Protein AF-A0A8T4WXF8-F1 (afdb_monomer_lite)

pLDDT: mean 84.71, std 9.64, range [42.88, 94.25]

Foldseek 3Di:
DAAPPPRDDDPDDDVSHDLQVCCVPPKDKDFDAAQEWEAEPPQRWTDDPPDTHGPDPVVVVVVVSRVVRMDIDPSQPDKDKDWDWDPVDVFKIKIWMWMWGDDPPDIDIDIDIHIYGYHYDHDPVRVVVVVVPPDD

Radius of gyration: 21.13 Å; chains: 1; bounding box: 47×34×68 Å

Structure (mmCIF, N/CA/C/O backbone):
data_AF-A0A8T4WXF8-F1
#
_entry.id   AF-A0A8T4WXF8-F1
#
loop_
_atom_site.group_PDB
_atom_site.id
_atom_site.type_symbol
_atom_site.label_atom_id
_atom_site.label_alt_id
_atom_site.label_comp_id
_atom_site.label_asym_id
_atom_site.label_entity_id
_atom_site.label_seq_id
_atom_site.pdbx_PDB_ins_code
_atom_site.Cartn_x
_atom_site.Cartn_y
_atom_site.Cartn_z
_atom_site.occupancy
_atom_site.B_iso_or_equiv
_atom_site.auth_seq_id
_atom_site.auth_comp_id
_atom_site.auth_asym_id
_atom_site.auth_atom_id
_atom_site.pdbx_PDB_model_num
ATOM 1 N N . MET A 1 1 ? -16.802 18.106 21.296 1.00 89.00 1 MET A N 1
ATOM 2 C CA . MET A 1 1 ? -17.984 17.465 20.665 1.00 89.00 1 MET A CA 1
ATOM 3 C C . MET A 1 1 ? -17.995 15.991 21.052 1.00 89.00 1 MET A C 1
ATOM 5 O O . MET A 1 1 ? -16.945 15.497 21.427 1.00 89.00 1 MET A O 1
ATOM 9 N N . ILE A 1 2 ? -19.136 15.294 21.014 1.00 91.88 2 ILE A N 1
ATOM 10 C CA . ILE A 1 2 ? -19.238 13.904 21.504 1.00 91.88 2 ILE A CA 1
ATOM 11 C C . ILE A 1 2 ? -19.362 12.936 20.323 1.00 91.88 2 ILE A C 1
ATOM 13 O O . ILE A 1 2 ? -20.219 13.133 19.463 1.00 91.88 2 ILE A O 1
ATOM 17 N N . CYS A 1 3 ? -18.529 11.895 20.295 1.00 91.25 3 CYS A N 1
ATOM 18 C CA . CYS A 1 3 ? -18.601 10.816 19.308 1.00 91.25 3 CYS A CA 1
ATOM 19 C C . CYS A 1 3 ? -19.892 9.996 19.472 1.00 91.25 3 CYS A C 1
ATOM 21 O O . CYS A 1 3 ? -20.177 9.515 20.570 1.00 91.25 3 CYS A O 1
ATOM 23 N N . VAL A 1 4 ? -20.642 9.778 18.386 1.00 92.06 4 VAL A N 1
ATOM 24 C CA . VAL A 1 4 ? -21.903 9.004 18.423 1.00 92.06 4 VAL A CA 1
ATOM 25 C C . VAL A 1 4 ? -21.701 7.503 18.655 1.00 92.06 4 VAL A C 1
ATOM 27 O O . VAL A 1 4 ? -22.637 6.822 19.061 1.00 92.06 4 VAL A O 1
ATOM 30 N N . GLU A 1 5 ? -20.486 6.999 18.430 1.00 89.56 5 GLU A N 1
ATOM 31 C CA . GLU A 1 5 ? -20.163 5.572 18.526 1.00 89.56 5 GLU A CA 1
ATOM 32 C C . GLU A 1 5 ? -19.601 5.181 19.896 1.00 89.56 5 GLU A C 1
ATOM 34 O O . GLU A 1 5 ? -20.095 4.243 20.516 1.00 89.56 5 GLU A O 1
ATOM 39 N N . CYS A 1 6 ? -18.587 5.900 20.394 1.00 89.81 6 CYS A N 1
ATOM 40 C CA . CYS A 1 6 ? -17.936 5.584 21.672 1.00 89.81 6 CYS A CA 1
ATOM 41 C C . CYS A 1 6 ? -18.286 6.547 22.817 1.00 89.81 6 CYS A C 1
ATOM 43 O O . CYS A 1 6 ? -17.964 6.262 23.968 1.00 89.81 6 CYS A O 1
ATOM 45 N N . GLY A 1 7 ? -18.924 7.689 22.532 1.00 88.75 7 GLY A N 1
ATOM 46 C CA . GLY A 1 7 ? -19.269 8.695 23.542 1.00 88.75 7 GLY A CA 1
ATOM 47 C C . GLY A 1 7 ? -18.097 9.550 24.040 1.00 88.75 7 GLY A C 1
ATOM 48 O O . GLY A 1 7 ? -18.288 10.339 24.963 1.00 88.75 7 GLY A O 1
ATOM 49 N N . ALA A 1 8 ? -16.902 9.423 23.452 1.00 88.94 8 ALA A N 1
ATOM 50 C CA . ALA A 1 8 ? -15.746 10.241 23.815 1.00 88.94 8 ALA A CA 1
ATOM 51 C C . ALA A 1 8 ? -15.959 11.721 23.457 1.00 88.94 8 ALA A C 1
ATOM 53 O O . ALA A 1 8 ? -16.518 12.041 22.402 1.00 88.94 8 ALA A O 1
ATOM 54 N N . GLU A 1 9 ? -15.485 12.619 24.323 1.00 91.25 9 GLU A N 1
ATOM 55 C CA . GLU A 1 9 ? -15.438 14.054 24.049 1.00 91.25 9 GLU A CA 1
ATOM 56 C C . GLU A 1 9 ? -14.133 14.397 23.321 1.00 91.25 9 GLU A C 1
ATOM 58 O O . GLU A 1 9 ? -13.048 14.218 23.864 1.00 91.25 9 GLU A O 1
ATOM 63 N N . VAL A 1 10 ? -14.252 14.869 22.081 1.00 88.00 10 VAL A N 1
ATOM 64 C CA . VAL A 1 10 ? -13.131 15.165 21.179 1.00 88.00 10 VAL A CA 1
ATOM 65 C C . VAL A 1 10 ? -13.273 16.548 20.545 1.00 88.00 10 VAL A C 1
ATOM 67 O O . VAL A 1 10 ? -14.381 17.091 20.436 1.00 88.00 10 VAL A O 1
ATOM 70 N N . GLU A 1 11 ? -12.152 17.129 20.127 1.00 85.88 11 GLU A N 1
ATOM 71 C CA . GLU A 1 11 ? -12.108 18.456 19.500 1.00 85.88 11 GLU A CA 1
ATOM 72 C C . GLU A 1 11 ? -12.674 18.445 18.074 1.00 85.88 11 GLU A C 1
ATOM 74 O O . GLU A 1 11 ? -13.340 19.400 17.681 1.00 85.88 11 GLU A O 1
ATOM 79 N N . GLU A 1 12 ? -12.503 17.339 17.344 1.00 84.31 12 GLU A N 1
ATOM 80 C CA . GLU A 1 12 ? -12.920 17.180 15.948 1.00 84.31 12 GLU A CA 1
ATOM 81 C C . GLU A 1 12 ? -13.714 15.883 15.744 1.00 84.31 12 GLU A C 1
ATOM 83 O O . GLU A 1 12 ? -13.405 14.839 16.322 1.00 84.31 12 GLU A O 1
ATOM 88 N N . LEU A 1 13 ? -14.759 15.954 14.916 1.00 85.75 13 LEU A N 1
ATOM 89 C CA . LEU A 1 13 ? -15.575 14.806 14.524 1.00 85.75 13 LEU A CA 1
ATOM 90 C C . LEU A 1 13 ? -15.646 14.719 13.003 1.00 85.75 13 LEU A C 1
ATOM 92 O O . LEU A 1 13 ? -15.950 15.711 12.339 1.00 85.75 13 LEU A O 1
ATOM 96 N N . THR A 1 14 ? -15.493 13.509 12.476 1.00 82.88 14 THR A N 1
ATOM 97 C CA . THR A 1 14 ? -15.733 13.197 11.066 1.00 82.88 14 THR A CA 1
ATOM 98 C C . THR A 1 14 ? -16.977 12.334 10.974 1.00 82.88 14 THR A C 1
ATOM 100 O O . THR A 1 14 ? -17.027 11.248 11.545 1.00 82.88 14 THR A O 1
ATOM 103 N N . ASP A 1 15 ? -18.009 12.825 10.283 1.00 84.81 15 ASP A N 1
ATOM 104 C CA . ASP A 1 15 ? -19.295 12.123 10.151 1.00 84.81 15 ASP A CA 1
ATOM 105 C C . ASP A 1 15 ? -19.937 11.765 11.515 1.00 84.81 15 ASP A C 1
ATOM 107 O O . ASP A 1 15 ? -20.553 10.720 11.693 1.00 84.81 15 ASP A O 1
ATOM 111 N N . GLY A 1 16 ? -19.745 12.626 12.523 1.00 87.12 16 GLY A N 1
ATOM 112 C CA . GLY A 1 16 ? -20.236 12.406 13.891 1.00 87.12 16 GLY A CA 1
ATOM 113 C C . GLY A 1 16 ? -19.411 11.418 14.730 1.00 87.12 16 GLY A C 1
ATOM 114 O O . GLY A 1 16 ? -19.757 11.168 15.885 1.00 87.12 16 GLY A O 1
ATOM 115 N N . MET A 1 17 ? -18.313 10.882 14.195 1.00 88.12 17 MET A N 1
ATOM 116 C CA . MET A 1 17 ? -17.420 9.940 14.872 1.00 88.12 17 MET A CA 1
ATOM 117 C C . MET A 1 17 ? -16.085 10.587 15.232 1.00 88.12 17 MET A C 1
ATOM 119 O O . MET A 1 17 ? -15.589 11.452 14.511 1.00 88.12 17 MET A O 1
ATOM 123 N N . CYS A 1 18 ? -15.482 10.152 16.341 1.00 88.38 18 CYS A N 1
ATOM 124 C CA . CYS A 1 18 ? -14.070 10.426 16.580 1.00 88.38 18 CYS A CA 1
ATOM 125 C C . CYS A 1 18 ? -13.221 9.685 15.540 1.00 88.38 18 CYS A C 1
ATOM 127 O O . CYS A 1 18 ? -13.667 8.713 14.919 1.00 88.38 18 CYS A O 1
ATOM 129 N N . ARG A 1 19 ? -11.975 10.132 15.388 1.00 83.88 19 ARG A N 1
ATOM 130 C CA . ARG A 1 19 ? -10.999 9.562 14.459 1.00 83.88 19 ARG A CA 1
ATOM 131 C C . ARG A 1 19 ? -10.893 8.038 14.565 1.00 83.88 19 ARG A C 1
ATOM 133 O O . ARG A 1 19 ? -10.934 7.356 13.549 1.00 83.88 19 ARG A O 1
ATOM 140 N N . GLU A 1 20 ? -10.827 7.504 15.780 1.00 84.62 20 GLU A N 1
ATOM 141 C CA . GLU A 1 20 ? -10.677 6.065 16.017 1.00 84.62 20 GLU A CA 1
ATOM 142 C C . GLU A 1 20 ? -11.882 5.250 15.541 1.00 84.62 20 GLU A C 1
ATOM 144 O O . GLU A 1 20 ? -11.726 4.291 14.785 1.00 84.62 20 GLU A O 1
ATOM 149 N N . CYS A 1 21 ? -13.097 5.662 15.921 1.00 85.56 21 CYS A N 1
ATOM 150 C CA . CYS A 1 21 ? -14.320 4.994 15.479 1.00 85.56 21 CYS A CA 1
ATOM 151 C C . CYS A 1 21 ? -14.507 5.104 13.964 1.00 85.56 21 CYS A C 1
ATOM 153 O O . CYS A 1 21 ? -14.990 4.160 13.337 1.00 85.56 21 CYS A O 1
ATOM 155 N N . TYR A 1 22 ? -14.106 6.232 13.370 1.00 86.94 22 TYR A N 1
ATOM 156 C CA . TYR A 1 22 ? -14.123 6.387 11.922 1.00 86.94 22 TYR A CA 1
ATOM 157 C C . TYR A 1 22 ? -13.148 5.415 11.258 1.00 86.94 22 TYR A C 1
ATOM 159 O O . TYR A 1 22 ? -13.551 4.711 10.338 1.00 86.94 22 TYR A O 1
ATOM 167 N N . ILE A 1 23 ? -11.903 5.319 11.737 1.00 85.12 23 ILE A N 1
ATOM 168 C CA . ILE A 1 23 ? -10.910 4.393 11.175 1.00 85.12 23 ILE A CA 1
ATOM 169 C C . ILE A 1 23 ? -11.419 2.955 11.251 1.00 85.12 23 ILE A C 1
ATOM 171 O O . ILE A 1 23 ? -11.438 2.248 10.249 1.00 85.12 23 ILE A O 1
ATOM 175 N N . GLN A 1 24 ? -11.941 2.553 12.406 1.00 83.75 24 GLN A N 1
ATOM 176 C CA . GLN A 1 24 ? -12.447 1.200 12.609 1.00 83.75 24 GLN A CA 1
ATOM 177 C C . GLN A 1 24 ? -13.630 0.840 11.696 1.00 83.75 24 GLN A C 1
ATOM 179 O O . GLN A 1 24 ? -13.745 -0.305 11.262 1.00 83.75 24 GLN A O 1
ATOM 184 N N . LYS A 1 25 ? -14.543 1.784 11.436 1.00 82.69 25 LYS A N 1
ATOM 185 C CA . LYS A 1 25 ? -15.803 1.493 10.727 1.00 82.69 25 LYS A CA 1
ATOM 186 C C . LYS A 1 25 ? -15.825 1.898 9.263 1.00 82.69 25 LYS A C 1
ATOM 188 O O . LYS A 1 25 ? -16.622 1.351 8.503 1.00 82.69 25 LYS A O 1
ATOM 193 N N . LYS A 1 26 ? -15.050 2.912 8.898 1.00 81.06 26 LYS A N 1
ATOM 194 C CA . LYS A 1 26 ? -15.168 3.628 7.626 1.00 81.06 26 LYS A CA 1
ATOM 195 C C . LYS A 1 26 ? -13.838 3.902 6.944 1.00 81.06 26 LYS A C 1
ATOM 197 O O . LYS A 1 26 ? -13.888 4.340 5.798 1.00 81.06 26 LYS A O 1
ATOM 202 N N . ALA A 1 27 ? -12.687 3.676 7.588 1.00 83.06 27 ALA A N 1
ATOM 203 C CA . ALA A 1 27 ? -11.447 3.812 6.846 1.00 83.06 27 ALA A CA 1
ATOM 204 C C . ALA A 1 27 ? -11.347 2.721 5.788 1.00 83.06 27 ALA A C 1
ATOM 206 O O . ALA A 1 27 ? -11.554 1.527 6.032 1.00 83.06 27 ALA A O 1
ATOM 207 N N . ASP A 1 28 ? -11.028 3.203 4.603 1.00 84.62 28 ASP A N 1
ATOM 208 C CA . ASP A 1 28 ? -10.843 2.412 3.414 1.00 84.62 28 ASP A CA 1
ATOM 209 C C . ASP A 1 28 ? -9.536 2.839 2.756 1.00 84.62 28 ASP A C 1
ATOM 211 O O . ASP A 1 28 ? -9.080 3.983 2.920 1.00 84.62 28 ASP A O 1
ATOM 215 N N . VAL A 1 29 ? -8.932 1.880 2.072 1.00 90.31 29 VAL A N 1
ATOM 216 C CA . VAL A 1 29 ? -7.701 2.036 1.314 1.00 90.31 29 VAL A CA 1
ATOM 217 C C . VAL A 1 29 ? -7.923 1.367 -0.028 1.00 90.31 29 VAL A C 1
ATOM 219 O O . VAL A 1 29 ? -8.461 0.265 -0.093 1.00 90.31 29 VAL A O 1
ATOM 222 N N . ASP A 1 30 ? -7.515 2.056 -1.078 1.00 91.06 30 ASP A N 1
ATOM 223 C CA . ASP A 1 30 ? -7.588 1.580 -2.449 1.00 91.06 30 ASP A CA 1
ATOM 224 C C . ASP A 1 30 ? -6.214 1.742 -3.098 1.00 91.06 30 ASP A C 1
ATOM 226 O O . ASP A 1 30 ? -5.415 2.594 -2.689 1.00 91.06 30 ASP A O 1
ATOM 230 N N . ILE A 1 31 ? -5.928 0.915 -4.094 1.00 93.56 31 ILE A N 1
ATOM 231 C CA . ILE A 1 31 ? -4.667 0.942 -4.828 1.00 93.56 31 ILE A CA 1
ATOM 232 C C . ILE A 1 31 ? -4.950 1.012 -6.320 1.00 93.56 31 ILE A C 1
ATOM 234 O O . ILE A 1 31 ? -5.837 0.325 -6.825 1.00 93.56 31 ILE A O 1
ATOM 238 N N . GLU A 1 32 ? -4.165 1.815 -7.037 1.00 91.75 32 GLU A N 1
ATOM 239 C CA . GLU A 1 32 ? -4.205 1.799 -8.496 1.00 91.75 32 GLU A CA 1
ATOM 240 C C . GLU A 1 32 ? -3.920 0.380 -9.026 1.00 91.75 32 GLU A C 1
ATOM 242 O O . GLU A 1 32 ? -2.928 -0.254 -8.662 1.00 91.75 32 GLU A O 1
ATOM 247 N N . ASP A 1 33 ? -4.792 -0.117 -9.904 1.00 91.25 33 ASP A N 1
ATOM 248 C CA . ASP A 1 33 ? -4.614 -1.382 -10.614 1.00 91.25 33 ASP A CA 1
ATOM 249 C C . ASP A 1 33 ? -4.987 -1.214 -12.101 1.00 91.25 33 ASP A C 1
ATOM 251 O O . ASP A 1 33 ? -6.115 -0.813 -12.416 1.00 91.25 33 ASP A O 1
ATOM 255 N N . PRO A 1 34 ? -4.075 -1.513 -13.046 1.00 91.06 34 PRO A N 1
ATOM 256 C CA . PRO A 1 34 ? -2.683 -1.928 -12.846 1.00 91.06 34 PRO A CA 1
ATOM 257 C C . PRO A 1 34 ?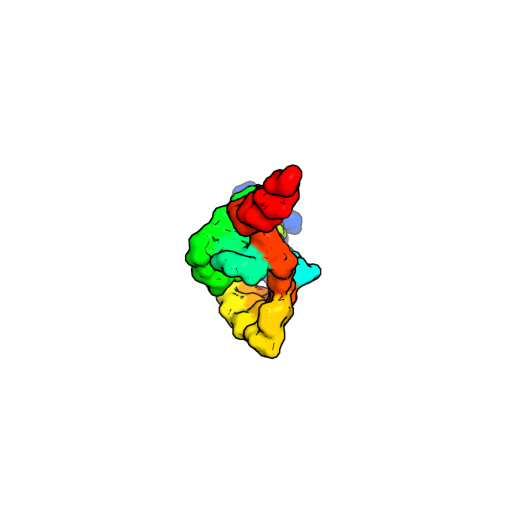 -1.715 -0.743 -12.668 1.00 91.06 34 PRO A C 1
ATOM 259 O O . PRO A 1 34 ? -1.877 0.302 -13.300 1.00 91.06 34 PRO A O 1
ATOM 262 N N . ILE A 1 35 ? -0.628 -0.953 -11.922 1.00 92.00 35 ILE A N 1
ATOM 263 C CA . ILE A 1 35 ? 0.476 0.013 -11.795 1.00 92.00 35 ILE A CA 1
ATOM 264 C C . ILE A 1 35 ? 1.432 -0.140 -12.980 1.00 92.00 35 ILE A C 1
ATOM 266 O O . ILE A 1 35 ? 1.996 -1.209 -13.222 1.00 92.00 35 ILE A O 1
ATOM 270 N N . GLU A 1 36 ? 1.684 0.941 -13.718 1.00 91.00 36 GLU A N 1
ATOM 271 C CA . GLU A 1 36 ? 2.542 0.898 -14.906 1.00 91.00 36 GLU A CA 1
ATOM 272 C C . GLU A 1 36 ? 3.949 1.455 -14.641 1.00 91.00 36 GLU A C 1
ATOM 274 O O . GLU A 1 36 ? 4.136 2.626 -14.302 1.00 91.00 36 GLU A O 1
ATOM 279 N N . ILE A 1 37 ? 4.978 0.637 -14.884 1.00 89.19 37 ILE A N 1
ATOM 280 C CA . ILE A 1 37 ? 6.383 1.034 -14.722 1.00 89.19 37 ILE A CA 1
ATOM 281 C C . ILE A 1 37 ? 7.092 0.987 -16.070 1.00 89.19 37 ILE A C 1
ATOM 283 O O . ILE A 1 37 ? 7.213 -0.059 -16.704 1.00 89.19 37 ILE A O 1
ATOM 287 N N . GLU A 1 38 ? 7.621 2.129 -16.505 1.00 89.44 38 GLU A N 1
ATOM 288 C CA . GLU A 1 38 ? 8.396 2.210 -17.740 1.00 89.44 38 GLU A CA 1
ATOM 289 C C . GLU A 1 38 ? 9.886 1.935 -17.510 1.00 89.44 38 GLU A C 1
ATOM 291 O O . GLU A 1 38 ? 10.568 2.673 -16.797 1.00 89.44 38 GLU A O 1
ATOM 296 N N . ILE A 1 39 ? 10.414 0.918 -18.188 1.00 89.31 39 ILE A N 1
ATOM 297 C CA . ILE A 1 39 ? 11.817 0.509 -18.144 1.00 89.31 39 ILE A CA 1
ATOM 298 C C . ILE A 1 39 ? 12.482 0.608 -19.520 1.00 89.31 39 ILE A C 1
ATOM 300 O O . ILE A 1 39 ? 11.940 0.216 -20.556 1.00 89.31 39 ILE A O 1
ATOM 304 N N . CYS A 1 40 ? 13.716 1.105 -19.534 1.00 88.12 40 CYS A N 1
ATOM 305 C CA . CYS A 1 40 ? 14.537 1.192 -20.724 1.00 88.12 40 CYS A CA 1
ATOM 306 C C . CYS A 1 40 ? 15.013 -0.201 -21.142 1.00 88.12 40 CYS A C 1
ATOM 308 O O . CYS A 1 40 ? 15.821 -0.828 -20.458 1.00 88.12 40 CYS A O 1
ATOM 310 N N . SER A 1 41 ? 14.612 -0.637 -22.332 1.00 84.75 41 SER A N 1
ATOM 311 C CA . SER A 1 41 ? 14.969 -1.959 -22.876 1.00 84.75 41 SER A CA 1
ATOM 312 C C . SER A 1 41 ? 16.468 -2.146 -23.139 1.00 84.75 41 SER A C 1
ATOM 314 O O . SER A 1 41 ? 16.921 -3.269 -23.338 1.00 84.75 41 SER A O 1
ATOM 316 N N . ARG A 1 42 ? 17.232 -1.047 -23.207 1.00 84.25 42 ARG A N 1
ATOM 317 C CA . ARG A 1 42 ? 18.660 -1.041 -23.561 1.00 84.25 42 ARG A CA 1
ATOM 318 C C . ARG A 1 42 ? 19.579 -1.027 -22.340 1.00 84.25 42 ARG A C 1
ATOM 320 O O . ARG A 1 42 ? 20.578 -1.733 -22.338 1.00 84.25 42 ARG A O 1
ATOM 327 N N . CYS A 1 43 ? 19.282 -0.191 -21.346 1.00 84.62 43 CYS A N 1
ATOM 328 C CA . CYS A 1 43 ? 20.165 0.042 -20.196 1.00 84.62 43 CYS A CA 1
ATOM 329 C C . CYS A 1 43 ? 19.519 -0.264 -18.840 1.00 84.62 43 CYS A C 1
ATOM 331 O O . CYS A 1 43 ? 20.187 -0.121 -17.821 1.00 84.62 43 CYS A O 1
ATOM 333 N N . GLY A 1 44 ? 18.237 -0.645 -18.812 1.00 82.50 44 GLY A N 1
ATOM 334 C CA . GLY A 1 44 ? 17.515 -0.955 -17.577 1.00 82.50 44 GLY A CA 1
ATOM 335 C C . GLY A 1 44 ? 17.152 0.262 -16.722 1.00 82.50 44 GLY A C 1
ATOM 336 O O . GLY A 1 44 ? 16.689 0.092 -15.603 1.00 82.50 44 GLY A O 1
ATOM 337 N N . SER A 1 45 ? 17.355 1.492 -17.211 1.00 87.69 45 SER A N 1
ATOM 338 C CA . SER A 1 45 ? 16.902 2.695 -16.498 1.00 87.69 45 SER A CA 1
ATOM 339 C C . SER A 1 45 ? 15.383 2.702 -16.364 1.00 87.69 45 SER A C 1
ATOM 341 O O . SER A 1 45 ? 14.703 2.357 -17.325 1.00 87.69 45 SER A O 1
ATOM 343 N N . VAL A 1 46 ? 14.849 3.159 -15.237 1.00 88.12 46 VAL A N 1
ATOM 344 C CA . VAL A 1 46 ? 13.397 3.220 -15.000 1.00 88.12 46 VAL A CA 1
ATOM 345 C C . VAL A 1 46 ? 12.926 4.668 -14.975 1.00 88.12 46 VAL A C 1
ATOM 347 O O . VAL A 1 46 ? 13.652 5.563 -14.529 1.00 88.12 46 VAL A O 1
ATOM 350 N N . ARG A 1 47 ? 11.721 4.920 -15.483 1.00 86.19 47 ARG A N 1
ATOM 351 C CA . ARG A 1 47 ? 11.120 6.251 -15.516 1.00 86.19 47 ARG A CA 1
ATOM 352 C C . ARG A 1 47 ? 10.456 6.582 -14.174 1.00 86.19 47 ARG A C 1
ATOM 354 O O . ARG A 1 47 ? 9.552 5.876 -13.725 1.00 86.19 47 ARG A O 1
ATOM 361 N N . LYS A 1 48 ? 10.858 7.698 -13.563 1.00 83.62 48 LYS A N 1
ATOM 362 C CA . LYS A 1 48 ? 10.187 8.324 -12.411 1.00 83.62 48 LYS A CA 1
ATOM 363 C C . LYS A 1 48 ? 9.755 9.739 -12.792 1.00 83.62 48 LYS A C 1
ATOM 365 O O . LYS A 1 48 ? 10.587 10.636 -12.934 1.00 83.62 48 LYS A O 1
ATOM 370 N N . GLY A 1 49 ? 8.454 9.912 -13.033 1.00 82.44 49 GLY A N 1
ATOM 371 C CA . GLY A 1 49 ? 7.886 11.133 -13.611 1.00 82.44 49 GLY A CA 1
ATOM 372 C C . GLY A 1 49 ? 8.511 11.470 -14.971 1.00 82.44 49 GLY A C 1
ATOM 373 O O . GLY A 1 49 ? 8.418 10.707 -15.936 1.00 82.44 49 GLY A O 1
ATOM 374 N N . GLU A 1 50 ? 9.186 12.615 -15.050 1.00 80.38 50 GLU A N 1
ATOM 375 C CA . GLU A 1 50 ? 9.887 13.075 -16.259 1.00 80.38 50 GLU A CA 1
ATOM 376 C C . GLU A 1 50 ? 11.356 12.624 -16.329 1.00 80.38 50 GLU A C 1
ATOM 378 O O . GLU A 1 50 ? 12.027 12.823 -17.345 1.00 80.38 50 GLU A O 1
ATOM 383 N N . LYS A 1 51 ? 11.883 12.024 -15.257 1.00 84.31 51 LYS A N 1
ATOM 384 C CA . LYS A 1 51 ? 13.297 11.654 -15.139 1.00 84.31 51 LYS A CA 1
ATOM 385 C C . LYS A 1 51 ? 13.504 10.155 -15.337 1.00 84.31 51 LYS A C 1
ATOM 387 O O . LYS A 1 51 ? 12.628 9.338 -15.070 1.00 84.31 51 LYS A O 1
ATOM 392 N N . TRP A 1 52 ? 14.710 9.805 -15.773 1.00 88.38 52 TRP A N 1
ATOM 393 C CA . TRP A 1 52 ? 15.178 8.428 -15.887 1.00 88.38 52 TRP A CA 1
ATOM 394 C C . TRP A 1 52 ? 16.210 8.157 -14.801 1.00 88.38 52 TRP A C 1
ATOM 396 O O . TRP A 1 52 ? 17.217 8.859 -14.726 1.00 88.38 52 TRP A O 1
ATOM 406 N N . ILE A 1 53 ? 15.959 7.148 -13.974 1.00 86.31 53 ILE A N 1
ATOM 407 C CA . ILE A 1 53 ? 16.885 6.702 -12.933 1.00 86.31 53 ILE A CA 1
ATOM 408 C C . ILE A 1 53 ? 17.722 5.565 -13.511 1.00 86.31 53 ILE A C 1
ATOM 410 O O . ILE A 1 53 ? 17.182 4.595 -14.041 1.00 86.31 53 ILE A O 1
ATOM 414 N N . GLU A 1 54 ? 19.044 5.700 -13.469 1.00 82.75 54 GLU A N 1
ATOM 415 C CA . GLU A 1 54 ? 19.977 4.704 -13.998 1.00 82.75 54 GLU A CA 1
ATOM 416 C C . GLU A 1 54 ? 20.298 3.642 -12.944 1.00 82.75 54 GLU A C 1
ATOM 418 O O . GLU A 1 54 ? 20.719 3.981 -11.842 1.00 82.75 54 GLU A O 1
ATOM 423 N N . ARG A 1 55 ? 20.154 2.359 -13.311 1.00 73.44 55 ARG A N 1
ATOM 424 C CA . ARG A 1 55 ? 20.395 1.199 -12.430 1.00 73.44 55 ARG A CA 1
ATOM 425 C C . ARG A 1 55 ? 19.675 1.295 -11.069 1.00 73.44 55 ARG A C 1
ATOM 427 O O . ARG A 1 55 ? 20.338 1.183 -10.038 1.00 73.44 55 ARG A O 1
ATOM 434 N N . PRO A 1 56 ? 18.352 1.534 -11.047 1.00 79.31 56 PRO A N 1
ATOM 435 C CA . PRO A 1 56 ? 17.610 1.476 -9.799 1.00 79.31 56 PRO A CA 1
ATOM 436 C C . PRO A 1 56 ? 17.551 0.034 -9.291 1.00 79.31 56 PRO A C 1
ATOM 438 O O . PRO A 1 56 ? 17.597 -0.916 -10.077 1.00 79.31 56 PRO A O 1
ATOM 441 N N . ASP A 1 57 ? 17.411 -0.108 -7.979 1.00 85.81 57 ASP A N 1
ATOM 442 C CA . ASP A 1 57 ? 16.920 -1.348 -7.399 1.00 85.81 57 ASP A CA 1
ATOM 443 C C . ASP A 1 57 ? 15.436 -1.486 -7.772 1.00 85.81 57 ASP A C 1
ATOM 445 O O . ASP A 1 57 ? 14.629 -0.604 -7.464 1.00 85.81 57 ASP A O 1
ATOM 449 N N . LEU A 1 58 ? 15.099 -2.527 -8.540 1.00 80.88 58 LEU A N 1
ATOM 450 C CA . LEU A 1 58 ? 13.758 -2.676 -9.106 1.00 80.88 58 LEU A CA 1
ATOM 451 C C . LEU A 1 58 ? 12.718 -2.883 -8.002 1.00 80.88 58 LEU A C 1
ATOM 453 O O . LEU A 1 58 ? 11.644 -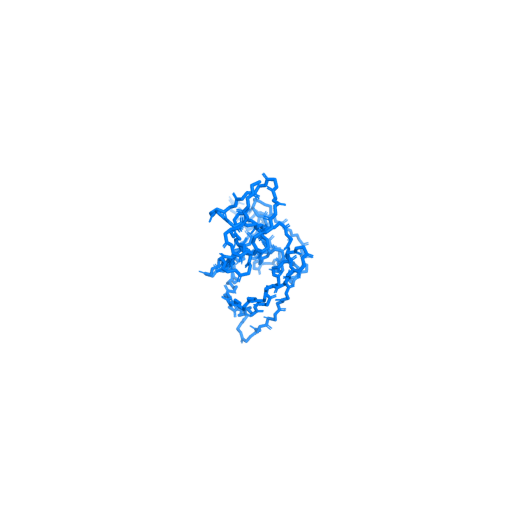2.298 -8.086 1.00 80.88 58 LEU A O 1
ATOM 457 N N . GLN A 1 59 ? 13.054 -3.648 -6.960 1.00 83.94 59 GLN A N 1
ATOM 458 C CA . GLN A 1 59 ? 12.152 -3.902 -5.838 1.00 83.94 59 GLN A CA 1
ATOM 459 C C . GLN A 1 59 ? 11.871 -2.620 -5.061 1.00 83.94 59 GLN A C 1
ATOM 461 O O . GLN A 1 59 ? 10.709 -2.291 -4.838 1.00 83.94 59 GLN A O 1
ATOM 466 N N . LEU A 1 60 ? 12.907 -1.842 -4.734 1.00 86.69 60 LEU A N 1
ATOM 467 C CA . LEU A 1 60 ? 12.720 -0.558 -4.052 1.00 86.69 60 LEU A CA 1
ATOM 468 C C . LEU A 1 60 ? 11.858 0.413 -4.867 1.00 86.69 60 LEU A C 1
ATOM 470 O O . LEU A 1 60 ? 11.049 1.149 -4.310 1.00 86.69 60 LEU A O 1
ATOM 474 N N . LEU A 1 61 ? 12.020 0.415 -6.191 1.00 86.69 61 LEU A N 1
ATOM 475 C CA . LEU A 1 61 ? 11.204 1.251 -7.060 1.00 86.69 61 LEU A CA 1
ATOM 476 C C . LEU A 1 61 ? 9.754 0.761 -7.130 1.00 86.69 61 LEU A C 1
ATOM 478 O O . LEU A 1 61 ? 8.855 1.591 -7.122 1.00 86.69 61 LEU A O 1
ATOM 482 N N . MET A 1 62 ? 9.513 -0.550 -7.189 1.00 87.62 62 MET A N 1
ATOM 483 C CA . MET A 1 62 ? 8.154 -1.102 -7.137 1.00 87.62 62 MET A CA 1
ATOM 484 C C . MET A 1 62 ? 7.460 -0.743 -5.820 1.00 87.62 62 MET A C 1
ATOM 486 O O . MET A 1 62 ? 6.311 -0.322 -5.856 1.00 87.62 62 MET A O 1
ATOM 490 N N . LEU A 1 63 ? 8.173 -0.815 -4.691 1.00 90.12 63 LEU A N 1
ATOM 491 C CA . LEU A 1 63 ? 7.673 -0.388 -3.378 1.00 90.12 63 LEU A CA 1
ATOM 492 C C . LEU A 1 63 ? 7.279 1.093 -3.360 1.00 90.12 63 LEU A C 1
ATOM 494 O O . LEU A 1 63 ? 6.167 1.423 -2.972 1.00 90.12 63 LEU A O 1
ATOM 498 N N . ASP A 1 64 ? 8.163 1.972 -3.836 1.00 89.06 64 ASP A N 1
ATOM 499 C CA . ASP A 1 64 ? 7.900 3.415 -3.954 1.00 89.06 64 ASP A CA 1
ATOM 500 C C . ASP A 1 64 ? 6.695 3.706 -4.863 1.00 89.06 64 ASP A C 1
ATOM 502 O O . ASP A 1 64 ? 5.909 4.605 -4.585 1.00 89.06 64 ASP A O 1
ATOM 506 N N . ARG A 1 65 ? 6.515 2.925 -5.936 1.00 89.62 65 ARG A N 1
ATOM 507 C CA . ARG A 1 65 ? 5.363 3.064 -6.837 1.00 89.62 65 ARG A CA 1
ATOM 508 C C . ARG A 1 65 ? 4.065 2.571 -6.237 1.00 89.62 65 ARG A C 1
ATOM 510 O O . ARG A 1 65 ? 3.046 3.216 -6.443 1.00 89.62 65 ARG A O 1
ATOM 517 N N . ILE A 1 66 ? 4.108 1.463 -5.515 1.00 91.56 66 ILE A N 1
ATOM 518 C CA . ILE A 1 66 ? 2.976 0.972 -4.741 1.00 91.56 66 ILE A CA 1
ATOM 519 C C . ILE A 1 66 ? 2.551 2.026 -3.722 1.00 91.56 66 ILE A C 1
ATOM 521 O O . ILE A 1 66 ? 1.380 2.378 -3.684 1.00 91.56 66 ILE A O 1
ATOM 525 N N . GLU A 1 67 ? 3.499 2.565 -2.953 1.00 91.31 67 GLU A N 1
ATOM 526 C CA . GLU A 1 67 ? 3.218 3.566 -1.922 1.00 91.31 67 GLU A CA 1
ATOM 527 C C . GLU A 1 67 ? 2.558 4.820 -2.514 1.00 91.31 67 GLU A C 1
ATOM 529 O O . GLU A 1 67 ? 1.543 5.277 -1.999 1.00 91.31 67 GLU A O 1
ATOM 534 N N . ASP A 1 68 ? 3.076 5.327 -3.638 1.00 90.06 68 ASP A N 1
ATOM 535 C CA . ASP A 1 68 ? 2.516 6.480 -4.368 1.00 90.06 68 ASP A CA 1
ATOM 536 C C . ASP A 1 68 ? 1.138 6.189 -4.996 1.00 90.06 68 ASP A C 1
ATOM 538 O O . ASP A 1 68 ? 0.367 7.111 -5.257 1.00 90.06 68 ASP A O 1
ATOM 542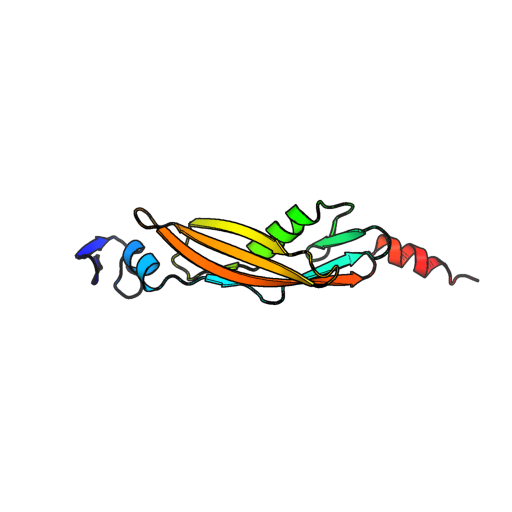 N N . SER A 1 69 ? 0.819 4.910 -5.226 1.00 91.31 69 SER A N 1
ATOM 543 C CA . SER A 1 69 ? -0.450 4.455 -5.813 1.00 91.31 69 SER A CA 1
ATOM 544 C C . SER A 1 69 ? -1.531 4.162 -4.771 1.00 91.31 69 SER A C 1
ATOM 546 O O . SER A 1 69 ? -2.681 3.919 -5.143 1.00 91.31 69 SER A O 1
ATOM 548 N N . LEU A 1 70 ? -1.182 4.151 -3.480 1.00 91.81 70 LEU A N 1
ATOM 549 C CA . LEU A 1 70 ? -2.137 3.956 -2.397 1.00 91.81 70 LEU A CA 1
ATOM 550 C C . LEU A 1 70 ? -2.932 5.238 -2.157 1.00 91.81 70 LEU A C 1
ATOM 552 O O . LEU A 1 70 ? -2.387 6.334 -2.012 1.00 91.81 70 LEU A O 1
ATOM 556 N N . SER A 1 71 ? -4.246 5.086 -2.054 1.00 89.94 71 SER A N 1
ATOM 557 C CA . SER A 1 71 ? -5.165 6.169 -1.740 1.00 89.94 71 SER A CA 1
ATOM 558 C C . SER A 1 71 ? -5.985 5.823 -0.502 1.00 89.94 71 SER A C 1
ATOM 560 O O . SER A 1 71 ? -6.524 4.727 -0.366 1.00 89.94 71 SER A O 1
ATOM 562 N N . PHE A 1 72 ? -6.055 6.769 0.434 1.00 87.81 72 PHE A N 1
ATOM 563 C CA . PHE A 1 72 ? -6.677 6.572 1.740 1.00 87.81 72 PHE A CA 1
ATOM 564 C C . PHE A 1 72 ? -7.843 7.538 1.943 1.00 87.81 72 PHE A C 1
ATOM 566 O O . PHE A 1 72 ? -7.824 8.680 1.474 1.00 87.81 72 PHE A O 1
ATOM 573 N N . SER A 1 73 ? -8.842 7.116 2.720 1.00 79.75 73 SER A N 1
ATOM 574 C CA . SER A 1 73 ? -9.846 8.047 3.254 1.00 79.75 73 SER A CA 1
ATOM 575 C C . SER A 1 73 ? -9.182 9.145 4.110 1.00 79.75 73 SER A C 1
ATOM 577 O O . SER A 1 73 ? -8.228 8.872 4.837 1.00 79.75 73 SER A O 1
ATOM 579 N N . SER A 1 74 ? -9.703 10.379 4.073 1.00 69.50 74 SER A N 1
ATOM 580 C CA . SER A 1 74 ? -9.061 11.605 4.608 1.00 69.50 74 SER A CA 1
ATOM 581 C C . SER A 1 74 ? -8.734 11.632 6.112 1.00 69.50 74 SER A C 1
ATOM 583 O O . SER A 1 74 ? -8.266 12.647 6.611 1.00 69.50 74 SER A O 1
ATOM 585 N N . VAL A 1 75 ? -9.029 10.567 6.852 1.00 72.44 75 VAL A N 1
ATOM 586 C CA . VAL A 1 75 ? -8.869 10.472 8.312 1.00 72.44 75 VAL A CA 1
ATOM 587 C C . VAL A 1 75 ? -7.643 9.626 8.702 1.00 72.44 75 VAL A C 1
ATOM 589 O O . VAL A 1 75 ? -7.180 9.674 9.850 1.00 72.44 75 VAL A O 1
ATOM 592 N N . VAL A 1 76 ? -7.100 8.861 7.749 1.00 78.19 76 VAL A N 1
ATOM 593 C CA . VAL A 1 76 ? -5.891 8.051 7.925 1.00 78.19 76 VAL A CA 1
ATOM 594 C C . VAL A 1 76 ? -4.671 8.949 7.735 1.00 78.19 76 VAL A C 1
ATOM 596 O O . VAL A 1 76 ? -4.458 9.484 6.655 1.00 78.19 76 VAL A O 1
ATOM 599 N N . ASP A 1 77 ? -3.871 9.097 8.790 1.00 71.69 77 ASP A N 1
ATOM 600 C CA . ASP A 1 77 ? -2.649 9.929 8.773 1.00 71.69 77 ASP A CA 1
ATOM 601 C C . ASP A 1 77 ? -1.383 9.074 8.949 1.00 71.69 77 ASP A C 1
ATOM 603 O O . ASP A 1 77 ? -0.282 9.490 8.617 1.00 71.69 77 ASP A O 1
ATOM 607 N N . ASN A 1 78 ? -1.540 7.850 9.466 1.00 83.44 78 ASN A N 1
ATOM 608 C CA . ASN A 1 78 ? -0.455 6.896 9.646 1.00 83.44 78 ASN A CA 1
ATOM 609 C C . ASN A 1 78 ? -0.903 5.530 9.134 1.00 83.44 78 ASN A C 1
ATOM 611 O O . ASN A 1 78 ? -1.984 5.047 9.480 1.00 83.44 78 ASN A O 1
ATOM 615 N N . PHE A 1 79 ? -0.051 4.907 8.333 1.00 89.38 79 PHE A N 1
ATOM 616 C CA . PHE A 1 79 ? -0.243 3.551 7.853 1.00 89.38 79 PHE A CA 1
ATOM 617 C C . PHE A 1 79 ? 1.102 2.836 7.779 1.00 89.38 79 PHE A C 1
ATOM 619 O O . PHE A 1 79 ? 2.175 3.441 7.836 1.00 89.38 79 PHE A O 1
ATOM 626 N N . SER A 1 80 ? 1.043 1.524 7.686 1.00 90.62 80 SER A N 1
ATOM 627 C CA . SER A 1 80 ? 2.171 0.676 7.334 1.00 90.62 80 SER A CA 1
ATOM 628 C C . SER A 1 80 ? 1.671 -0.359 6.346 1.00 90.62 80 SER A C 1
ATOM 630 O O . SER A 1 80 ? 0.490 -0.688 6.348 1.00 90.62 80 SER A O 1
ATOM 632 N N . PHE A 1 81 ? 2.537 -0.828 5.460 1.00 93.12 81 PHE A N 1
ATOM 633 C CA . PHE A 1 81 ? 2.157 -1.858 4.509 1.00 93.12 81 PHE A CA 1
ATOM 634 C C . PHE A 1 81 ? 3.296 -2.841 4.304 1.00 93.12 81 PHE A C 1
ATOM 636 O O . PHE A 1 81 ? 4.476 -2.502 4.435 1.00 93.12 81 PHE A O 1
ATOM 643 N N . GLN A 1 82 ? 2.919 -4.063 3.976 1.00 93.00 82 GLN A N 1
ATOM 644 C CA . GLN A 1 82 ? 3.808 -5.107 3.506 1.00 93.00 82 GLN A CA 1
ATOM 645 C C . GLN A 1 82 ? 3.333 -5.531 2.126 1.00 93.00 82 GLN A C 1
ATOM 647 O O . GLN A 1 82 ? 2.143 -5.464 1.829 1.00 93.00 82 GLN A O 1
ATOM 652 N N . VAL A 1 83 ? 4.267 -5.935 1.274 1.00 92.81 83 VAL A N 1
ATOM 653 C CA . VAL A 1 83 ? 3.939 -6.461 -0.047 1.00 92.81 83 VAL A CA 1
ATOM 654 C C . VAL A 1 83 ? 4.718 -7.734 -0.308 1.00 92.81 83 VAL A C 1
ATOM 656 O O . VAL A 1 83 ? 5.923 -7.809 -0.050 1.00 92.81 83 VAL A O 1
ATOM 659 N N . GLU A 1 84 ? 4.018 -8.712 -0.860 1.00 92.31 84 GLU A N 1
ATOM 660 C CA . GLU A 1 84 ? 4.591 -9.907 -1.449 1.00 92.31 84 GLU A CA 1
ATOM 661 C C . GLU A 1 84 ? 4.455 -9.818 -2.973 1.00 92.31 84 GLU A C 1
ATOM 663 O O . GLU A 1 84 ? 3.393 -9.492 -3.501 1.00 92.31 84 GLU A O 1
ATOM 668 N N . PHE A 1 85 ? 5.559 -10.054 -3.684 1.00 89.69 85 PHE A N 1
ATOM 669 C CA . PHE A 1 85 ? 5.588 -10.039 -5.143 1.00 89.69 85 PHE A CA 1
ATOM 670 C C . PHE A 1 85 ? 5.593 -11.472 -5.669 1.00 89.69 85 PHE A C 1
ATOM 672 O O . PHE A 1 85 ? 6.511 -12.238 -5.368 1.00 89.69 85 PHE A O 1
ATOM 679 N N . ASP A 1 86 ? 4.630 -11.799 -6.524 1.00 88.62 86 ASP A N 1
ATOM 680 C CA . ASP A 1 86 ? 4.660 -12.999 -7.350 1.00 88.62 86 ASP A CA 1
ATOM 681 C C . ASP A 1 86 ? 5.193 -12.645 -8.746 1.00 88.62 86 ASP A C 1
ATOM 683 O O . ASP A 1 86 ? 4.528 -12.033 -9.588 1.00 88.62 86 ASP A O 1
ATOM 687 N N . GLU A 1 87 ? 6.452 -13.016 -8.983 1.00 78.25 87 GLU A N 1
ATOM 688 C CA . GLU A 1 87 ? 7.185 -12.747 -10.227 1.00 78.25 87 GLU A CA 1
ATOM 689 C C . GLU A 1 87 ? 6.974 -13.847 -11.288 1.00 78.25 87 GLU A C 1
ATOM 691 O O . GLU A 1 87 ? 7.866 -14.132 -12.095 1.00 78.25 87 GLU A O 1
ATOM 696 N N . GLY A 1 88 ? 5.804 -14.496 -11.301 1.00 74.94 88 GLY A N 1
ATOM 697 C CA . GLY A 1 88 ? 5.498 -15.591 -12.224 1.00 74.94 88 GLY A CA 1
ATOM 698 C C . GLY A 1 88 ? 5.603 -15.214 -13.710 1.00 74.94 88 GLY A C 1
ATOM 699 O O . GLY A 1 88 ? 5.942 -16.067 -14.538 1.00 74.94 88 GLY A O 1
ATOM 700 N N . ASP A 1 89 ? 5.368 -13.941 -14.062 1.00 78.94 89 ASP A N 1
ATOM 701 C CA . ASP A 1 89 ? 5.542 -13.397 -15.412 1.00 78.94 89 ASP A CA 1
ATOM 702 C C . ASP A 1 89 ? 6.525 -12.203 -15.426 1.00 78.94 89 ASP A C 1
ATOM 704 O O . ASP A 1 89 ? 6.395 -11.257 -14.654 1.00 78.94 89 ASP A O 1
ATOM 708 N N . PRO A 1 90 ? 7.502 -12.165 -16.355 1.00 74.12 90 PRO A N 1
ATOM 709 C CA . PRO A 1 90 ? 8.522 -11.112 -16.388 1.00 74.12 90 PRO A CA 1
ATOM 710 C C . PRO A 1 90 ? 8.000 -9.741 -16.852 1.00 74.12 90 PRO A C 1
ATOM 712 O O . PRO A 1 90 ? 8.787 -8.796 -16.965 1.00 74.12 90 PRO A O 1
ATOM 715 N N . LYS A 1 91 ? 6.720 -9.626 -17.228 1.00 80.75 91 LYS A N 1
ATOM 716 C CA . LYS A 1 91 ? 6.078 -8.358 -17.601 1.00 80.75 91 LYS A CA 1
ATOM 717 C C . LYS A 1 91 ? 4.929 -7.971 -16.679 1.00 80.75 91 LYS A C 1
ATOM 719 O O . LYS A 1 91 ? 4.616 -6.784 -16.649 1.00 80.75 91 LYS A O 1
ATOM 724 N N . ASN A 1 92 ? 4.307 -8.937 -16.013 1.00 87.38 92 ASN A N 1
ATOM 725 C CA . ASN A 1 92 ? 3.169 -8.752 -15.123 1.00 87.38 92 ASN A CA 1
ATOM 726 C C . ASN A 1 92 ? 3.541 -9.355 -13.775 1.00 87.38 92 ASN A C 1
ATOM 728 O O . ASN A 1 92 ? 3.613 -10.574 -13.642 1.00 87.38 92 ASN A O 1
ATOM 732 N N . ILE A 1 93 ? 3.835 -8.491 -12.818 1.00 89.56 93 ILE A N 1
ATOM 733 C CA . ILE A 1 93 ? 4.201 -8.899 -11.469 1.00 89.56 93 ILE A CA 1
ATOM 734 C C . ILE A 1 93 ? 2.966 -8.683 -10.613 1.00 89.56 93 ILE A C 1
ATOM 736 O O . ILE A 1 93 ? 2.516 -7.546 -10.464 1.00 89.56 93 ILE A O 1
ATOM 740 N N . TYR A 1 94 ? 2.418 -9.759 -10.065 1.00 92.00 94 TYR A N 1
ATOM 741 C CA . TYR A 1 94 ? 1.319 -9.641 -9.119 1.00 92.00 94 TYR A CA 1
ATOM 742 C C . TYR A 1 94 ? 1.886 -9.221 -7.766 1.00 92.00 94 TYR A C 1
ATOM 744 O O . TYR A 1 94 ? 2.926 -9.718 -7.339 1.00 92.00 94 TYR A O 1
ATOM 752 N N . ALA A 1 95 ? 1.227 -8.271 -7.119 1.00 92.19 95 ALA A N 1
ATOM 753 C CA . ALA A 1 95 ? 1.591 -7.784 -5.803 1.00 92.19 95 ALA A CA 1
ATOM 754 C C . ALA A 1 95 ? 0.391 -7.951 -4.873 1.00 92.19 95 ALA A C 1
ATOM 756 O O . ALA A 1 95 ? -0.686 -7.412 -5.140 1.00 92.19 95 ALA A O 1
ATOM 757 N N . GLU A 1 96 ? 0.589 -8.690 -3.789 1.00 94.00 96 GLU A N 1
ATOM 758 C CA . GLU A 1 96 ? -0.365 -8.826 -2.690 1.00 94.00 96 GLU A CA 1
ATOM 759 C C . GLU A 1 96 ? 0.098 -7.919 -1.556 1.00 94.00 96 GLU A C 1
ATOM 761 O O . GLU A 1 96 ? 1.261 -7.964 -1.157 1.00 94.00 96 GLU A O 1
ATOM 766 N N . LEU A 1 97 ? -0.787 -7.050 -1.079 1.00 94.12 97 LEU A N 1
ATOM 767 C CA . LEU A 1 97 ? -0.469 -6.026 -0.099 1.00 94.12 97 LEU A CA 1
ATOM 768 C C . LEU A 1 97 ? -1.307 -6.217 1.151 1.00 94.12 97 LEU A C 1
ATOM 770 O O . LEU A 1 97 ? -2.532 -6.286 1.087 1.00 94.12 97 LEU A O 1
ATOM 774 N N . GLU A 1 98 ? -0.640 -6.188 2.292 1.00 94.25 98 GLU A N 1
ATOM 775 C CA . GLU A 1 98 ? -1.279 -6.100 3.595 1.00 94.25 98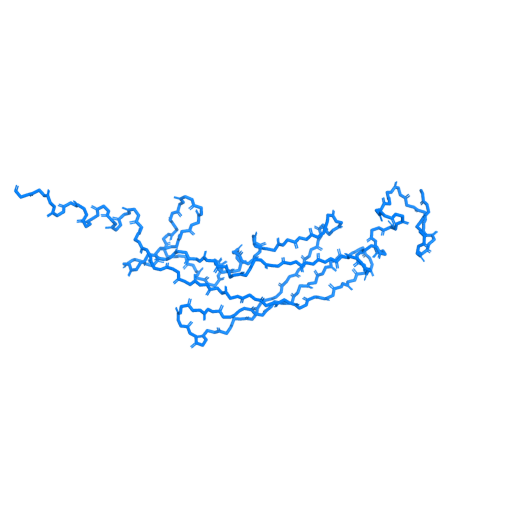 GLU A CA 1
ATOM 776 C C . GLU A 1 98 ? -1.036 -4.695 4.140 1.00 94.25 98 GLU A C 1
ATOM 778 O O . GLU A 1 98 ? 0.100 -4.310 4.420 1.00 94.25 98 GLU A O 1
ATOM 783 N N . VAL A 1 99 ? -2.097 -3.898 4.225 1.00 92.62 99 VAL A N 1
ATOM 784 C CA . VAL A 1 99 ? -2.061 -2.515 4.695 1.00 92.62 99 VAL A CA 1
ATOM 785 C C . VAL A 1 99 ? -2.654 -2.439 6.095 1.00 92.62 99 VAL A C 1
ATOM 787 O O . VAL A 1 99 ? -3.820 -2.750 6.324 1.00 92.62 99 VAL A O 1
ATOM 790 N N . GLU A 1 100 ? -1.858 -1.945 7.030 1.00 91.25 100 GLU A N 1
ATOM 791 C CA . GLU A 1 100 ? -2.253 -1.636 8.395 1.00 91.25 100 GLU A CA 1
ATOM 792 C C . GLU A 1 100 ? -2.529 -0.135 8.529 1.00 91.25 100 GLU A C 1
ATOM 794 O O . GLU A 1 100 ? -1.624 0.703 8.466 1.00 91.25 100 GLU A O 1
ATOM 799 N N . LEU A 1 101 ? -3.788 0.221 8.762 1.00 89.06 101 LEU A N 1
ATOM 800 C CA . LEU A 1 101 ? -4.199 1.583 9.086 1.00 89.06 101 LEU A CA 1
ATOM 801 C C . LEU A 1 101 ? -4.048 1.800 10.595 1.00 89.06 101 LEU A C 1
ATOM 803 O O . LEU A 1 101 ? -4.651 1.082 11.400 1.00 89.06 101 LEU A O 1
ATOM 807 N N . LEU A 1 102 ? -3.251 2.797 10.981 1.00 84.50 102 LEU A N 1
ATOM 808 C CA . LEU A 1 102 ? -2.898 3.058 12.375 1.00 84.50 102 LEU A CA 1
ATOM 809 C C . LEU A 1 102 ? -3.720 4.234 12.923 1.00 84.50 102 LEU A C 1
ATOM 811 O O . LEU A 1 102 ? -3.543 5.392 12.531 1.00 84.50 102 LEU A O 1
ATOM 815 N N . GLY A 1 103 ? -4.630 3.919 13.842 1.00 79.88 103 GLY A N 1
ATOM 816 C CA . GLY A 1 103 ? -5.268 4.874 14.744 1.00 79.88 103 GLY A CA 1
ATOM 817 C C . GLY A 1 103 ? -4.429 5.118 16.002 1.00 79.88 103 GLY A C 1
ATOM 818 O O . GLY A 1 103 ? -3.296 4.655 16.107 1.00 79.88 103 GLY A O 1
ATOM 819 N N . GLU A 1 104 ? -4.991 5.857 16.958 1.00 76.62 104 GLU A N 1
ATOM 820 C CA . GLU A 1 104 ? -4.320 6.164 18.230 1.00 76.62 104 GLU A CA 1
ATOM 821 C C . GLU A 1 104 ? -4.254 4.916 19.131 1.00 76.62 104 GLU A C 1
ATOM 823 O O . GLU A 1 104 ? -3.162 4.499 19.518 1.00 76.62 104 GLU A O 1
ATOM 828 N N . ASP A 1 105 ? -5.387 4.228 19.318 1.00 77.56 105 ASP A N 1
ATOM 829 C CA . ASP A 1 105 ? -5.486 2.963 20.060 1.00 77.56 105 ASP A CA 1
ATOM 830 C C . ASP A 1 105 ? -6.101 1.821 19.221 1.00 77.56 105 ASP A C 1
ATOM 832 O O . ASP A 1 105 ? -6.397 0.735 19.726 1.00 77.56 105 ASP A O 1
ATOM 836 N N . THR A 1 106 ? -6.288 2.033 17.916 1.00 77.50 106 THR A N 1
ATOM 837 C CA . THR A 1 106 ? -6.874 1.056 16.983 1.00 77.50 106 THR A CA 1
ATOM 838 C C . THR A 1 106 ? -5.942 0.751 15.821 1.00 77.50 106 THR A C 1
ATOM 840 O O . THR A 1 106 ? -5.256 1.631 15.309 1.00 77.50 106 THR A O 1
ATOM 843 N N . LYS A 1 107 ? -5.970 -0.502 15.363 1.00 84.00 107 LYS A N 1
ATOM 844 C CA . LYS A 1 107 ? -5.343 -0.939 14.115 1.00 84.00 107 LYS A CA 1
ATOM 845 C C . LYS A 1 107 ? -6.376 -1.648 13.257 1.00 84.00 107 LYS A C 1
ATOM 847 O O . LYS A 1 107 ? -7.179 -2.419 13.786 1.00 84.00 107 LYS A O 1
ATOM 852 N N . VAL A 1 108 ? -6.370 -1.361 11.962 1.00 87.56 108 VAL A N 1
ATOM 853 C CA . VAL A 1 108 ? -7.248 -2.012 10.986 1.00 87.56 108 VAL A CA 1
ATOM 854 C C . VAL A 1 108 ? -6.391 -2.557 9.860 1.00 87.56 108 VAL A C 1
ATOM 856 O O . VAL A 1 108 ? -5.707 -1.793 9.187 1.00 87.56 108 VAL A O 1
ATOM 859 N N . GLU A 1 109 ? -6.453 -3.865 9.663 1.00 90.19 109 GLU A N 1
ATOM 860 C CA . GLU A 1 109 ? -5.767 -4.569 8.582 1.00 90.19 109 GLU A CA 1
ATOM 861 C C . GLU A 1 109 ? -6.667 -4.636 7.344 1.00 90.19 109 GLU A C 1
ATOM 863 O O . GLU A 1 109 ? -7.888 -4.828 7.441 1.00 90.19 109 GLU A O 1
ATOM 868 N N . LYS A 1 110 ? -6.066 -4.433 6.174 1.00 90.62 110 LYS A N 1
ATOM 869 C CA . LYS A 1 110 ? -6.723 -4.442 4.869 1.00 90.62 110 LYS A CA 1
ATOM 870 C C . LYS A 1 110 ? -5.836 -5.160 3.866 1.00 90.62 110 LYS A C 1
ATOM 872 O O . LYS A 1 110 ? -4.672 -4.816 3.713 1.00 90.62 110 LYS A O 1
ATOM 877 N N . GLU A 1 111 ? -6.413 -6.118 3.160 1.00 93.38 111 GLU A N 1
ATOM 878 C CA . GLU A 1 111 ? -5.730 -6.857 2.103 1.00 93.38 111 GLU A CA 1
ATOM 879 C C . GLU A 1 111 ? -6.105 -6.252 0.748 1.00 93.38 111 GLU A C 1
ATOM 881 O O . GLU A 1 111 ? -7.287 -6.053 0.451 1.00 93.38 111 GLU A O 1
ATOM 886 N N . LEU A 1 112 ? -5.099 -5.950 -0.067 1.00 94.00 112 LEU A N 1
ATOM 887 C CA . LEU A 1 112 ? -5.244 -5.443 -1.426 1.00 94.00 112 LEU A CA 1
ATOM 888 C C . LEU A 1 112 ? -4.398 -6.285 -2.376 1.00 94.00 112 LEU A C 1
ATOM 890 O O . LEU A 1 112 ? -3.431 -6.931 -1.983 1.00 94.00 112 LEU A O 1
ATOM 894 N N . SER A 1 113 ? -4.729 -6.227 -3.657 1.00 93.44 113 SER A N 1
ATOM 895 C CA . SER A 1 113 ? -3.933 -6.849 -4.707 1.00 93.44 113 SER A CA 1
ATOM 896 C C . SER A 1 113 ? -3.869 -5.920 -5.905 1.00 93.44 113 SER A C 1
ATOM 898 O O . SER A 1 113 ? -4.896 -5.356 -6.284 1.00 93.44 113 SER A O 1
ATOM 900 N N . THR A 1 114 ? -2.701 -5.800 -6.523 1.00 94.06 114 THR A N 1
ATOM 901 C CA . THR A 1 114 ? -2.519 -5.053 -7.774 1.00 94.06 114 THR A CA 1
ATOM 902 C C . THR A 1 114 ? -1.581 -5.803 -8.712 1.00 94.06 114 THR A C 1
ATOM 904 O O . THR A 1 114 ? -0.789 -6.650 -8.290 1.00 94.06 114 THR A O 1
ATOM 907 N N . ASN A 1 115 ? -1.660 -5.501 -10.001 1.00 93.31 115 ASN A N 1
ATOM 908 C CA . ASN A 1 115 ? -0.739 -5.996 -11.009 1.00 93.31 115 ASN A CA 1
ATOM 909 C C . ASN A 1 115 ? 0.199 -4.883 -11.488 1.00 93.31 115 ASN A C 1
ATOM 911 O O . ASN A 1 115 ? -0.231 -3.824 -11.946 1.00 93.31 115 ASN A O 1
ATOM 915 N N . ILE A 1 116 ? 1.500 -5.155 -11.459 1.00 92.00 116 ILE A N 1
ATOM 916 C CA . ILE A 1 116 ? 2.543 -4.246 -11.925 1.00 92.00 116 ILE A CA 1
ATOM 917 C C . ILE A 1 116 ? 2.943 -4.630 -13.345 1.00 92.00 116 ILE A C 1
ATOM 919 O O . ILE A 1 116 ? 3.506 -5.700 -13.596 1.00 92.00 116 ILE A O 1
ATOM 923 N N . ILE A 1 117 ? 2.710 -3.719 -14.286 1.00 91.50 117 ILE A N 1
ATOM 924 C CA . ILE A 1 117 ? 3.011 -3.920 -15.701 1.00 91.50 117 ILE A CA 1
ATOM 925 C C . ILE A 1 117 ? 4.315 -3.209 -16.065 1.00 91.50 117 ILE A C 1
ATOM 927 O O . ILE A 1 117 ? 4.403 -1.977 -16.090 1.00 91.50 117 ILE A O 1
ATOM 931 N N . LEU A 1 118 ? 5.327 -3.990 -16.445 1.00 88.88 118 LEU A N 1
ATOM 932 C CA . LEU A 1 118 ? 6.612 -3.471 -16.913 1.00 88.88 118 LEU A CA 1
ATOM 933 C C . LEU A 1 118 ? 6.546 -3.106 -18.405 1.00 88.88 118 LEU A C 1
ATOM 935 O O . LEU A 1 118 ? 6.701 -3.947 -19.302 1.00 88.88 118 LEU A O 1
ATOM 939 N N . LYS A 1 119 ? 6.367 -1.815 -18.694 1.00 89.94 119 LYS A N 1
ATOM 940 C CA . LYS A 1 119 ? 6.392 -1.264 -20.053 1.00 89.94 119 LYS A CA 1
ATOM 941 C C . LYS A 1 119 ? 7.815 -1.011 -20.521 1.00 89.94 119 LYS A C 1
ATOM 943 O O . LYS A 1 119 ? 8.579 -0.257 -19.934 1.00 89.94 119 LYS A O 1
ATOM 948 N N . LYS A 1 120 ? 8.162 -1.601 -21.657 1.00 86.81 120 LYS A N 1
ATOM 949 C CA . LYS A 1 120 ? 9.464 -1.416 -22.296 1.00 86.81 120 LYS A CA 1
ATOM 950 C C . LYS A 1 120 ? 9.468 -0.164 -23.172 1.00 86.81 120 LYS A C 1
ATOM 952 O O . LYS A 1 120 ? 8.774 -0.121 -24.183 1.00 86.81 120 LYS A O 1
ATOM 957 N N . SER A 1 121 ? 10.299 0.816 -22.836 1.00 86.88 121 SER A N 1
ATOM 958 C CA . SER A 1 121 ? 10.558 2.006 -23.658 1.00 86.88 121 SER A CA 1
ATOM 959 C C . SER A 1 121 ? 12.068 2.268 -23.785 1.00 86.88 121 SER A C 1
ATOM 961 O O . SER A 1 121 ? 12.882 1.386 -23.489 1.00 86.88 121 SER A O 1
ATOM 963 N N . GLN A 1 122 ? 12.477 3.411 -24.340 1.00 85.31 122 GLN A N 1
ATOM 964 C CA . GLN A 1 122 ? 13.886 3.806 -24.431 1.00 85.31 122 GLN A CA 1
ATOM 965 C C . GLN A 1 122 ? 14.104 5.113 -23.678 1.00 85.31 122 GLN A C 1
ATOM 967 O O . GLN A 1 122 ? 13.384 6.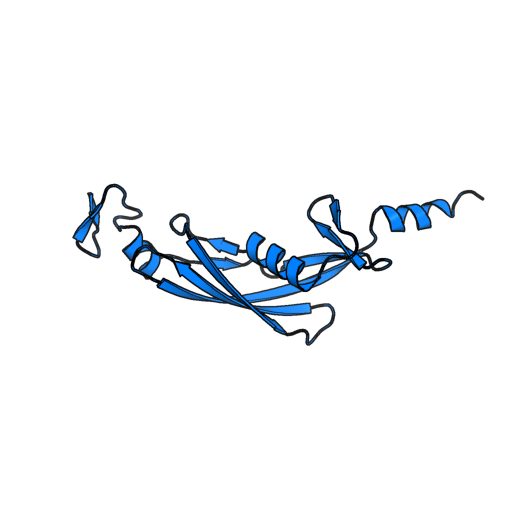085 -23.898 1.00 85.31 122 GLN A O 1
ATOM 972 N N . CYS A 1 123 ? 15.133 5.159 -22.833 1.00 85.31 123 CYS A N 1
ATOM 973 C CA . CYS A 1 123 ? 15.499 6.395 -22.156 1.00 85.31 123 CYS A CA 1
ATOM 974 C C . CYS A 1 123 ? 16.055 7.427 -23.142 1.00 85.31 123 CYS A C 1
A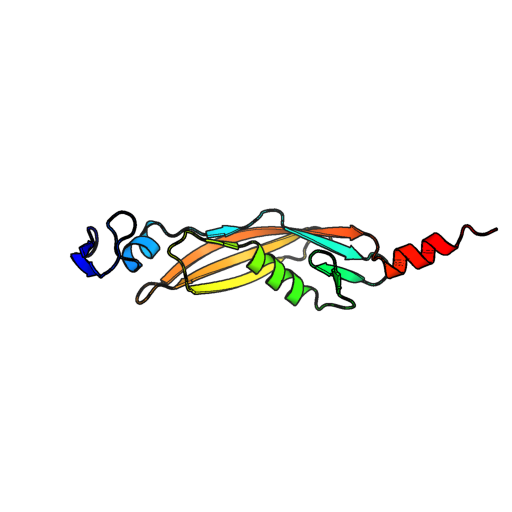TOM 976 O O . CYS A 1 123 ? 16.583 7.083 -24.204 1.00 85.31 123 CYS A O 1
ATOM 978 N N . THR A 1 124 ? 16.003 8.703 -22.757 1.00 82.62 124 THR A N 1
ATOM 979 C CA . THR A 1 124 ? 16.475 9.825 -23.583 1.00 82.62 124 THR A CA 1
ATOM 980 C C . THR A 1 124 ? 17.921 9.633 -24.051 1.00 82.62 124 THR A C 1
ATOM 982 O O . THR A 1 124 ? 18.252 9.954 -25.190 1.00 82.62 124 THR A O 1
ATOM 985 N N . SER A 1 125 ? 18.780 9.058 -23.204 1.00 82.88 125 SER A N 1
ATOM 986 C CA . SER A 1 125 ? 20.182 8.776 -23.532 1.00 82.88 125 SER A CA 1
ATOM 987 C C . SER A 1 125 ? 20.338 7.686 -24.598 1.00 82.88 125 SER A C 1
ATOM 989 O O . SER A 1 125 ? 21.126 7.855 -25.527 1.00 82.88 125 SER A O 1
ATOM 991 N N . CYS A 1 126 ? 19.591 6.582 -24.500 1.00 83.81 126 CYS A N 1
ATOM 992 C CA . CYS A 1 126 ? 19.625 5.504 -25.493 1.00 83.81 126 CYS A CA 1
ATOM 993 C C . CYS A 1 126 ? 18.974 5.931 -26.810 1.00 83.81 126 CYS A C 1
ATOM 995 O O . CYS A 1 126 ? 19.572 5.739 -27.865 1.00 83.81 126 CYS A O 1
ATOM 997 N N . SER A 1 127 ? 17.823 6.600 -26.737 1.00 80.75 127 SER A N 1
ATOM 998 C CA . SER A 1 127 ? 17.113 7.117 -27.908 1.00 80.75 127 SER A CA 1
ATOM 999 C C . SER A 1 127 ? 17.974 8.109 -28.706 1.00 80.75 127 SER A C 1
ATOM 1001 O O . SER A 1 127 ? 18.092 7.989 -29.924 1.00 80.75 127 SER A O 1
ATOM 1003 N N . ARG A 1 128 ? 18.702 9.021 -28.036 1.00 80.94 128 ARG A N 1
ATOM 1004 C CA . ARG A 1 128 ? 19.652 9.935 -28.706 1.00 80.94 128 ARG A CA 1
ATOM 1005 C C . ARG A 1 128 ? 20.802 9.213 -29.411 1.00 80.94 128 ARG A C 1
ATOM 1007 O O . ARG A 1 128 ? 21.239 9.681 -30.459 1.00 80.94 128 ARG A O 1
ATOM 1014 N N . ARG A 1 129 ? 21.299 8.096 -28.866 1.00 74.19 129 ARG A N 1
ATOM 1015 C CA . ARG A 1 129 ? 22.353 7.296 -29.518 1.00 74.19 129 ARG A CA 1
ATOM 1016 C C . ARG A 1 129 ? 21.853 6.627 -30.799 1.00 74.19 129 ARG A C 1
ATOM 1018 O O . ARG A 1 129 ? 22.621 6.537 -31.748 1.00 74.19 129 ARG A O 1
ATOM 1025 N N . GLU A 1 130 ? 20.592 6.197 -30.839 1.00 61.75 130 GLU A N 1
ATOM 1026 C CA . GLU A 1 130 ? 19.996 5.599 -32.045 1.00 61.75 130 GLU A CA 1
ATOM 1027 C C . GLU A 1 130 ? 19.568 6.665 -33.072 1.00 61.75 130 GLU A C 1
ATOM 1029 O O . GLU A 1 130 ? 19.686 6.442 -34.273 1.00 61.75 130 GLU A O 1
ATOM 1034 N N . GLY A 1 131 ? 19.166 7.861 -32.626 1.00 56.56 131 GLY A N 1
ATOM 1035 C CA . GLY A 1 131 ? 18.806 8.977 -33.511 1.00 56.56 131 GLY A CA 1
ATOM 1036 C C . GLY A 1 131 ? 19.974 9.622 -34.275 1.00 56.56 131 GLY A C 1
ATOM 1037 O O . GLY A 1 131 ? 19.741 10.244 -35.303 1.00 56.56 131 GLY A O 1
ATOM 1038 N N . ASN A 1 132 ? 21.224 9.455 -33.823 1.00 48.69 132 ASN A N 1
ATOM 1039 C CA . ASN A 1 132 ? 22.420 9.992 -34.501 1.00 48.69 132 ASN A CA 1
ATOM 1040 C C . ASN A 1 132 ? 22.905 9.129 -35.690 1.00 48.69 132 ASN A C 1
ATOM 1042 O O . ASN A 1 132 ? 23.951 9.411 -36.262 1.00 48.69 132 ASN A O 1
ATOM 1046 N N . TYR A 1 133 ? 22.175 8.076 -36.075 1.00 47.75 133 TYR A N 1
ATOM 1047 C CA . TYR A 1 133 ? 22.529 7.224 -37.223 1.00 47.75 133 TYR A CA 1
ATOM 1048 C C . TYR A 1 133 ? 21.917 7.671 -38.566 1.00 47.75 133 TYR A C 1
ATOM 1050 O O . TYR A 1 133 ? 22.016 6.943 -39.551 1.00 47.75 133 TYR A O 1
ATOM 1058 N N . TYR A 1 134 ? 21.324 8.869 -38.634 1.00 47.75 134 TYR A N 1
ATOM 1059 C CA . TYR A 1 134 ? 20.816 9.477 -39.874 1.00 47.75 134 TYR A CA 1
ATOM 1060 C C . TYR A 1 134 ? 21.493 10.821 -40.181 1.00 47.75 134 TYR A C 1
ATOM 1062 O O . TYR A 1 134 ? 20.834 11.829 -40.409 1.00 47.75 134 TYR A O 1
ATOM 1070 N N . GLU A 1 135 ? 22.820 10.833 -40.225 1.00 42.88 135 GLU A N 1
ATOM 1071 C CA . GLU A 1 135 ? 23.574 11.836 -40.982 1.00 42.88 135 GLU A CA 1
ATOM 1072 C C . GLU A 1 135 ? 24.520 11.063 -41.911 1.00 42.88 135 GLU A C 1
ATOM 1074 O O . GLU A 1 135 ? 25.622 10.676 -41.525 1.00 42.88 135 GLU A O 1
ATOM 1079 N N . ALA A 1 136 ? 24.000 10.727 -43.097 1.00 47.75 136 ALA A N 1
ATOM 1080 C CA . ALA A 1 136 ? 24.734 10.140 -44.218 1.00 47.75 136 ALA A CA 1
ATOM 1081 C C . ALA A 1 136 ? 25.118 11.230 -45.223 1.00 47.75 136 ALA A C 1
ATOM 1083 O O . ALA A 1 136 ? 24.310 12.175 -45.387 1.00 47.75 136 ALA A O 1
#

Sequence (136 aa):
MICVECGAEVEELTDGMCRECYIQKKADVDIEDPIEIEICSRCGSVRKGEKWIERPDLQLLMLDRIEDSLSFSSVVDNFSFQVEFDEGDPKNIYAELEVELLGEDTKVEKELSTNIILKKSQCTSCSRREGNYYEA

Secondary structure (DSSP, 8-state):
-B-TTT--B-S--BTTB-HHHHHHHH--EEE-SSEEEEEETTT--EEETTEEESS--HHHHHHHHHHHHEEE-TT---EEEEEEEE-SSSSEEEEEEEEEEE-SS-EEEEEEEEEEEEEEE--HHHHHHHHTT---